Protein AF-A0A948WQC1-F1 (afdb_monomer_lite)

Sequence (157 aa):
MRFRRTSLVLIVILSTMVPCAFAYHEEVGAEAQEVFAAAREVLRSYGLSREDSQNLFLESNWVMGRSERSRSLILFKIRKDYLRQTRFRIQLKRWPRFTEIEIRADYRFKRPDGAASAPWRKMKPKFQDYSQERDLFRKILAQVEFNRRTSQSSPQA

Foldseek 3Di:
DDPPDLFAWEWEFADDDDPDTDIDTDGDSDDLLLLLVLLVVLLVVQAWDDDDSVQSKTKGDWHWDKDWDWDDDPPDTDIAIKIKTKMKMWGWDDDPRHIYIYIDIFIWIDGPPDDPPDDTDRDDDDPVVCVVSVVSVVSSSVSSVVVVVVVVPDDDD

Secondary structure (DSSP, 8-state):
--------EEB----SSSS-----B------HHHHHHHHHHHHHTT-EEEEETTTTEEEEPPEEEEEEEEEEETTEEEEEEEEEEEEEEEEEEE-SSEEEEEEEEEEEEE-TTS-TTPPPB--PPPHHHHHHHHHHHHHHHHHHHHHHHHHHS----

Radius of gyration: 19.06 Å; chains: 1; bounding box: 48×46×65 Å

pLDDT: mean 78.86, std 18.73, range [33.53, 97.31]

Structure (mmCIF, N/CA/C/O backbone):
data_AF-A0A948WQC1-F1
#
_entry.id   AF-A0A948WQC1-F1
#
loop_
_atom_site.group_PDB
_atom_site.id
_atom_site.type_symbol
_atom_site.label_atom_id
_atom_site.label_alt_id
_atom_site.label_comp_id
_atom_site.label_asym_id
_atom_site.label_entity_id
_atom_site.label_seq_id
_atom_site.pdbx_PDB_ins_code
_atom_site.Cartn_x
_atom_site.Cartn_y
_atom_site.Cartn_z
_atom_site.occupancy
_atom_site.B_iso_or_equiv
_atom_site.auth_seq_id
_atom_site.auth_comp_id
_atom_site.auth_asym_id
_atom_site.auth_atom_id
_atom_site.pdbx_PDB_model_num
ATOM 1 N N . MET A 1 1 ? -24.578 2.513 33.693 1.00 36.41 1 MET A N 1
ATOM 2 C CA . MET A 1 1 ? -24.282 3.223 32.429 1.00 36.41 1 MET A CA 1
ATOM 3 C C . MET A 1 1 ? -23.382 2.345 31.567 1.00 36.41 1 MET A C 1
ATOM 5 O O . MET A 1 1 ? -22.235 2.136 31.929 1.00 36.41 1 MET A O 1
ATOM 9 N N . ARG A 1 2 ? -23.902 1.754 30.484 1.00 39.81 2 ARG A N 1
ATOM 10 C CA . ARG A 1 2 ? -23.108 0.984 29.509 1.00 39.81 2 ARG A CA 1
ATOM 11 C C . ARG A 1 2 ? -22.985 1.827 28.241 1.00 39.81 2 ARG A C 1
ATOM 13 O O . ARG A 1 2 ? -23.921 1.859 27.451 1.00 39.81 2 ARG A O 1
ATOM 20 N N . PHE A 1 3 ? -21.855 2.505 28.053 1.00 33.53 3 PHE A N 1
ATOM 21 C CA . PHE A 1 3 ? -21.524 3.101 26.759 1.00 33.53 3 PHE A CA 1
ATOM 22 C C . PHE A 1 3 ? -21.129 1.970 25.801 1.00 33.53 3 PHE A C 1
ATOM 24 O O . PHE A 1 3 ? -19.994 1.507 25.786 1.00 33.53 3 PHE A O 1
ATOM 31 N N . ARG A 1 4 ? -22.112 1.462 25.051 1.00 44.19 4 ARG A N 1
ATOM 32 C CA . ARG A 1 4 ? -21.885 0.636 23.861 1.00 44.19 4 ARG A CA 1
ATOM 33 C C . ARG A 1 4 ? -21.781 1.553 22.643 1.00 44.19 4 ARG A C 1
ATOM 35 O O . ARG A 1 4 ? -22.581 2.473 22.512 1.00 44.19 4 ARG A O 1
ATOM 42 N N . ARG A 1 5 ? -20.873 1.173 21.735 1.00 40.94 5 ARG A N 1
ATOM 43 C CA . ARG A 1 5 ? -20.604 1.716 20.389 1.00 40.94 5 ARG A CA 1
ATOM 44 C C . ARG A 1 5 ? -19.676 2.930 20.345 1.00 40.94 5 ARG A C 1
ATOM 46 O O . ARG A 1 5 ? -20.087 4.051 20.072 1.00 40.94 5 ARG A O 1
ATOM 53 N N . THR A 1 6 ? -18.381 2.664 20.486 1.00 35.84 6 THR A N 1
ATOM 54 C CA . THR A 1 6 ? -17.364 3.379 19.710 1.00 35.84 6 THR A CA 1
ATOM 55 C C . THR A 1 6 ? -17.519 2.961 18.248 1.00 35.84 6 THR A C 1
ATOM 57 O O . THR A 1 6 ? -16.942 1.977 17.794 1.00 35.84 6 THR A O 1
ATOM 60 N N . SER A 1 7 ? -18.369 3.675 17.513 1.00 38.22 7 SER A N 1
ATOM 61 C CA . SER A 1 7 ? -18.326 3.638 16.054 1.00 38.22 7 SER A CA 1
ATOM 62 C C . SER A 1 7 ? -17.019 4.305 15.638 1.00 38.22 7 SER A C 1
ATOM 64 O O . SER A 1 7 ? -16.863 5.515 15.796 1.00 38.22 7 SER A O 1
ATOM 66 N N . LEU A 1 8 ? -16.057 3.492 15.203 1.00 40.38 8 LEU A N 1
ATOM 67 C CA . LEU A 1 8 ? -14.815 3.970 14.619 1.00 40.38 8 LEU A CA 1
ATOM 68 C C . LEU A 1 8 ? -15.112 4.437 13.200 1.00 40.38 8 LEU A C 1
ATOM 70 O O . LEU A 1 8 ? -15.419 3.637 12.319 1.00 40.38 8 LEU A O 1
ATOM 74 N N . VAL A 1 9 ? -15.020 5.747 12.998 1.00 42.41 9 VAL A N 1
ATOM 75 C CA . VAL A 1 9 ? -14.856 6.298 11.654 1.00 42.41 9 VAL A CA 1
ATOM 76 C C . VAL A 1 9 ? -13.439 5.909 11.200 1.00 42.41 9 VAL A C 1
ATOM 78 O O . VAL A 1 9 ? -12.574 5.624 12.028 1.00 42.41 9 VAL A O 1
ATOM 81 N N . LEU A 1 10 ? -13.181 5.811 9.905 1.00 44.84 10 LEU A N 1
ATOM 82 C CA . LEU A 1 10 ? -11.841 5.583 9.369 1.00 44.84 10 LEU A CA 1
ATOM 83 C C . LEU A 1 10 ? -11.597 6.665 8.328 1.00 44.84 10 LEU A C 1
ATOM 85 O O . LEU A 1 10 ? -12.307 6.748 7.326 1.00 44.84 10 LEU A O 1
ATOM 89 N N . ILE A 1 11 ? -10.626 7.531 8.596 1.00 45.91 11 ILE A N 1
ATOM 90 C CA . ILE A 1 11 ? -10.292 8.650 7.715 1.00 45.91 11 ILE A CA 1
ATOM 91 C C . ILE A 1 11 ? -8.879 8.403 7.209 1.00 45.91 11 ILE A C 1
ATOM 93 O O . ILE A 1 11 ? -7.943 8.381 8.001 1.00 45.91 11 ILE A O 1
ATOM 97 N N . VAL A 1 12 ? -8.715 8.193 5.902 1.00 47.03 12 VAL A N 1
ATOM 98 C CA . VAL A 1 12 ? -7.393 8.184 5.261 1.00 47.03 12 VAL A CA 1
ATOM 99 C C . VAL A 1 12 ? -7.054 9.610 4.869 1.00 47.03 12 VAL A C 1
ATOM 101 O O . VAL A 1 12 ? -7.710 10.176 3.992 1.00 47.03 12 VAL A O 1
ATOM 104 N N . ILE A 1 13 ? -6.010 10.182 5.467 1.00 46.19 13 ILE A N 1
ATOM 105 C CA . ILE A 1 13 ? -5.415 11.424 4.972 1.00 46.19 13 ILE A CA 1
ATOM 106 C C . ILE A 1 13 ? -4.129 11.066 4.224 1.00 46.19 13 ILE A C 1
ATOM 108 O O . ILE A 1 13 ? -3.107 10.702 4.802 1.00 46.19 13 ILE A O 1
ATOM 112 N N . LEU A 1 14 ? -4.190 11.175 2.899 1.00 44.41 14 LEU A N 1
ATOM 113 C CA . LEU A 1 14 ? -3.031 11.148 2.010 1.00 44.41 14 LEU A CA 1
ATOM 114 C C . LEU A 1 14 ? -2.392 12.550 2.045 1.00 44.41 14 LEU A C 1
ATOM 116 O O . LEU A 1 14 ? -3.015 13.504 1.594 1.00 44.41 14 LEU A O 1
ATOM 120 N N . SER A 1 15 ? -1.185 12.739 2.578 1.00 38.84 15 SER A N 1
ATOM 121 C CA . SER A 1 15 ? -0.525 14.062 2.572 1.00 38.84 15 SER A CA 1
ATOM 122 C C . SER A 1 15 ? 0.992 13.875 2.658 1.00 38.84 15 SER A C 1
ATOM 124 O O . SER A 1 15 ? 1.445 12.961 3.331 1.00 38.84 15 SER A O 1
ATOM 126 N N . THR A 1 16 ? 1.890 14.604 1.999 1.00 36.81 16 THR A N 1
ATOM 127 C CA . THR A 1 16 ? 1.930 15.965 1.450 1.00 36.81 16 THR A CA 1
ATOM 128 C C . THR A 1 16 ? 2.975 15.951 0.313 1.00 36.81 16 THR A C 1
ATOM 130 O O . THR A 1 16 ? 4.019 15.338 0.495 1.00 36.81 16 THR A O 1
ATOM 133 N N . MET A 1 17 ? 2.712 16.568 -0.853 1.00 35.12 17 MET A N 1
ATOM 134 C CA . MET A 1 17 ? 3.688 17.094 -1.860 1.00 35.12 17 MET A CA 1
ATOM 135 C C . MET A 1 17 ? 3.159 17.134 -3.312 1.00 35.12 17 MET A C 1
ATOM 137 O O . MET A 1 17 ? 3.877 17.550 -4.221 1.00 35.12 17 MET A O 1
ATOM 141 N N . VAL A 1 18 ? 1.899 16.769 -3.568 1.00 39.22 18 VAL A N 1
ATOM 142 C CA . VAL A 1 18 ? 1.249 16.951 -4.881 1.00 39.22 18 VAL A CA 1
ATOM 143 C C . VAL A 1 18 ? -0.177 17.471 -4.644 1.00 39.22 18 VAL A C 1
ATOM 145 O O . VAL A 1 18 ? -0.822 16.966 -3.729 1.00 39.22 18 VAL A O 1
ATOM 148 N N . PRO A 1 19 ? -0.707 18.430 -5.433 1.00 37.81 19 PRO A N 1
ATOM 149 C CA . PRO A 1 19 ? -2.050 19.016 -5.255 1.00 37.81 19 PRO A CA 1
ATOM 150 C C . PRO A 1 19 ? -3.233 18.050 -5.501 1.00 37.81 19 PRO A C 1
ATOM 152 O O . PRO A 1 19 ? -4.348 18.481 -5.768 1.00 37.81 19 PRO A O 1
ATOM 155 N N . CYS A 1 20 ? -3.019 16.736 -5.415 1.00 41.84 20 CYS A N 1
ATOM 156 C CA . CYS A 1 20 ? -4.061 15.716 -5.510 1.00 41.84 20 CYS A CA 1
ATOM 157 C C . CYS A 1 20 ? -3.886 14.706 -4.368 1.00 41.84 20 CYS A C 1
ATOM 159 O O . CYS A 1 20 ? -3.551 13.545 -4.594 1.00 41.84 20 CYS A O 1
ATOM 161 N N . ALA A 1 21 ? -4.053 15.174 -3.132 1.00 48.03 21 ALA A N 1
ATOM 162 C CA . ALA A 1 21 ? -4.305 14.308 -1.989 1.00 48.03 21 ALA A CA 1
ATOM 163 C C . ALA A 1 21 ? -5.711 13.715 -2.144 1.00 48.03 21 ALA A C 1
ATOM 165 O O . ALA A 1 21 ? -6.695 14.452 -2.131 1.00 48.03 21 ALA A O 1
ATOM 166 N N . PHE A 1 22 ? -5.814 12.400 -2.334 1.00 55.56 22 PHE A N 1
ATOM 167 C CA . PHE A 1 22 ? -7.105 11.717 -2.345 1.00 55.56 22 PHE A CA 1
ATOM 168 C C . PHE A 1 22 ? -7.363 11.143 -0.956 1.00 55.56 22 PHE A C 1
ATOM 170 O O . PHE A 1 22 ? -6.753 10.148 -0.576 1.00 55.56 22 PHE A O 1
ATOM 177 N N . ALA A 1 23 ? -8.251 11.784 -0.202 1.00 57.56 23 ALA A N 1
ATOM 178 C CA . ALA A 1 23 ? -8.787 11.217 1.025 1.00 57.56 23 ALA A CA 1
ATOM 179 C C . ALA A 1 23 ? -9.965 10.301 0.673 1.00 57.56 23 ALA A C 1
ATOM 181 O O . ALA A 1 23 ? -10.887 10.710 -0.036 1.00 57.56 23 ALA A O 1
ATOM 182 N N . TYR A 1 24 ? -9.926 9.064 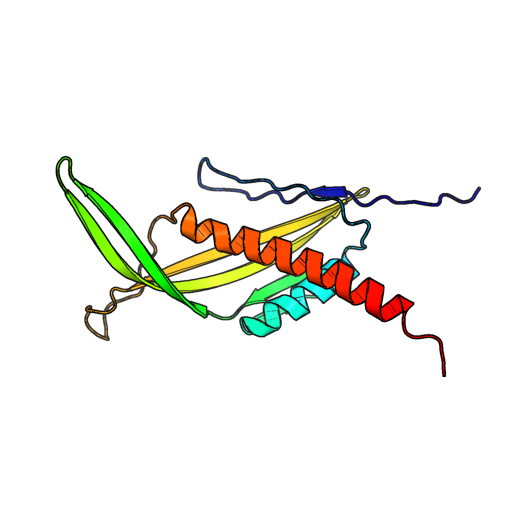1.159 1.00 63.47 24 TYR A N 1
ATOM 183 C CA . TYR A 1 24 ? -11.036 8.120 1.063 1.00 63.47 24 TYR A CA 1
ATOM 184 C C . TYR A 1 24 ? -11.566 7.879 2.476 1.00 63.47 24 TYR A C 1
ATOM 186 O O . TYR A 1 24 ? -10.784 7.749 3.420 1.00 63.47 24 TYR A O 1
ATOM 194 N N . HIS A 1 25 ? -12.888 7.854 2.620 1.00 64.31 25 HIS A N 1
ATOM 195 C CA . HIS A 1 25 ? -13.555 7.545 3.878 1.00 64.31 25 HIS A CA 1
ATOM 196 C C . HIS A 1 25 ? -14.435 6.319 3.659 1.00 64.31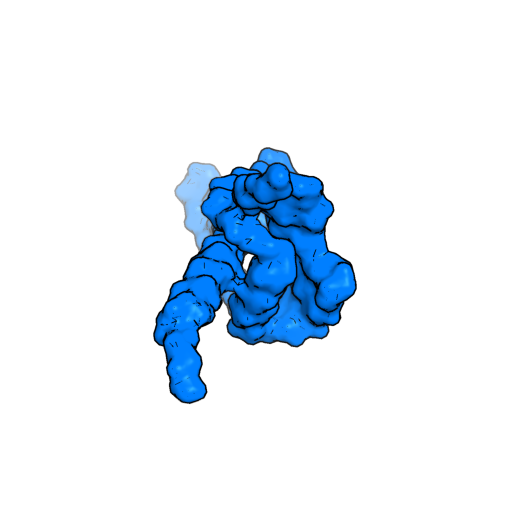 25 HIS A C 1
ATOM 198 O O . HIS A 1 25 ? -15.172 6.250 2.677 1.00 64.31 25 HIS A O 1
ATOM 204 N N . GLU A 1 26 ? -14.322 5.343 4.549 1.00 68.75 26 GLU A N 1
ATOM 205 C CA . GLU A 1 26 ? -15.161 4.149 4.550 1.00 68.75 26 GLU A CA 1
ATOM 206 C C . GLU A 1 26 ? -15.281 3.682 5.997 1.00 68.75 26 GLU A C 1
ATOM 208 O O . GLU A 1 26 ? -14.273 3.520 6.679 1.00 68.75 26 GLU A O 1
ATOM 213 N N . GLU A 1 27 ? -16.498 3.548 6.514 1.00 66.62 27 GLU A N 1
ATOM 214 C CA . GLU A 1 27 ? -16.702 3.235 7.926 1.00 66.62 27 GLU A CA 1
ATOM 215 C C . GLU A 1 27 ? -16.634 1.728 8.160 1.00 66.62 27 GLU A C 1
ATOM 217 O O . GLU A 1 27 ? -17.520 0.974 7.766 1.00 66.62 27 GLU A O 1
ATOM 222 N N . VAL A 1 28 ? -15.590 1.295 8.865 1.00 70.12 28 VAL A N 1
ATOM 223 C CA . VAL A 1 28 ? -15.476 -0.067 9.382 1.00 70.12 28 VAL A CA 1
ATOM 224 C C . VAL A 1 28 ? -15.272 0.054 10.881 1.00 70.12 28 VAL A C 1
ATOM 226 O O . VAL A 1 28 ? -14.266 0.595 11.333 1.00 70.12 28 VAL A O 1
ATOM 229 N N . GLY A 1 29 ? -16.233 -0.429 11.671 1.00 72.06 29 GLY A N 1
ATOM 230 C CA . GLY A 1 29 ? -16.185 -0.326 13.131 1.00 72.06 29 GLY A CA 1
ATOM 231 C C . GLY A 1 29 ? -15.140 -1.256 13.746 1.00 72.06 29 GLY A C 1
ATOM 232 O O . GLY A 1 29 ? -15.540 -2.215 14.401 1.00 72.06 29 GLY A O 1
ATOM 233 N N . ALA A 1 30 ? -13.849 -1.026 13.487 1.00 79.19 30 ALA A N 1
ATOM 234 C CA . ALA A 1 30 ? -12.710 -1.870 13.850 1.00 79.19 30 ALA A CA 1
ATOM 235 C C . ALA A 1 30 ? -11.626 -1.130 14.622 1.00 79.19 30 ALA A C 1
ATOM 237 O O . ALA A 1 30 ? -11.298 0.016 14.322 1.00 79.19 30 ALA A O 1
ATOM 238 N N . GLU A 1 31 ? -11.070 -1.806 15.627 1.00 85.69 31 GLU A N 1
ATOM 239 C CA . GLU A 1 31 ? -9.994 -1.255 16.442 1.00 85.69 31 GLU A CA 1
ATOM 240 C C . GLU A 1 31 ? -8.686 -1.170 15.649 1.00 85.69 31 GLU A C 1
ATOM 242 O O . GLU A 1 31 ? -8.423 -1.972 14.750 1.00 85.69 31 GLU A O 1
ATOM 247 N N . ALA A 1 32 ? -7.816 -0.229 16.019 1.00 87.56 32 ALA A N 1
ATOM 248 C CA . ALA A 1 32 ? -6.551 -0.000 15.322 1.00 87.56 32 ALA A CA 1
ATOM 249 C C . ALA A 1 32 ? -5.676 -1.262 15.215 1.00 87.56 32 ALA A C 1
ATOM 251 O O . ALA A 1 32 ? -4.993 -1.449 14.213 1.00 87.56 32 ALA A O 1
ATOM 252 N N . GLN A 1 33 ? -5.700 -2.141 16.219 1.00 89.56 33 GLN A N 1
ATOM 253 C CA . GLN A 1 33 ? -4.940 -3.391 16.215 1.00 89.56 33 GLN A CA 1
ATOM 254 C C . GLN A 1 33 ? -5.509 -4.408 15.227 1.00 89.56 33 GLN A C 1
ATOM 256 O O . GLN A 1 33 ? -4.734 -5.104 14.575 1.00 89.56 33 GLN A O 1
ATOM 261 N N . GLU A 1 34 ? -6.834 -4.475 15.076 1.00 90.00 34 GLU A N 1
ATOM 262 C CA . GLU A 1 34 ? -7.468 -5.333 14.070 1.00 90.00 34 GLU A CA 1
ATOM 263 C C . GLU A 1 34 ? -7.089 -4.868 12.665 1.00 90.00 34 GLU A C 1
ATOM 265 O O . GLU A 1 34 ? -6.692 -5.672 11.819 1.00 90.00 34 GLU A O 1
ATOM 270 N N . VAL A 1 35 ? -7.138 -3.552 12.443 1.00 91.50 35 VAL A N 1
ATOM 271 C CA . VAL A 1 35 ? -6.724 -2.933 11.182 1.00 91.50 35 VAL A CA 1
ATOM 272 C C . VAL A 1 35 ? -5.236 -3.175 10.923 1.00 91.50 35 VAL A C 1
ATOM 274 O O . VAL A 1 35 ? -4.862 -3.521 9.806 1.00 91.50 35 VAL A O 1
ATOM 277 N N . PHE A 1 36 ? -4.383 -3.054 11.943 1.00 93.62 36 PHE A N 1
ATOM 278 C CA . PHE A 1 36 ? -2.948 -3.321 11.825 1.00 93.62 36 PHE A CA 1
ATOM 279 C C . PHE A 1 36 ? -2.665 -4.781 11.458 1.00 93.62 36 PHE A C 1
ATOM 281 O O . PHE A 1 36 ? -1.880 -5.052 10.550 1.00 93.62 36 PHE A O 1
ATOM 288 N N . ALA A 1 37 ? -3.336 -5.728 12.118 1.00 93.50 37 ALA A N 1
ATOM 289 C CA . ALA A 1 37 ? -3.195 -7.151 11.832 1.00 93.50 37 ALA A CA 1
ATOM 290 C C . ALA A 1 37 ? -3.656 -7.493 10.405 1.00 93.50 37 ALA A C 1
ATOM 292 O O . ALA A 1 37 ? -2.966 -8.226 9.696 1.00 93.50 37 ALA A O 1
ATOM 293 N N . ALA A 1 38 ? -4.776 -6.917 9.958 1.00 94.50 38 ALA A N 1
ATOM 294 C CA . ALA A 1 38 ? -5.257 -7.057 8.587 1.00 94.50 38 ALA A CA 1
ATOM 295 C C . ALA A 1 38 ? -4.284 -6.438 7.572 1.00 94.50 38 ALA A C 1
ATOM 297 O O . ALA A 1 38 ? -3.963 -7.064 6.562 1.00 94.50 38 ALA A O 1
ATOM 298 N N . ALA A 1 39 ? -3.754 -5.246 7.860 1.00 94.56 39 ALA A N 1
ATOM 299 C CA . ALA A 1 39 ? -2.758 -4.589 7.021 1.00 94.56 39 ALA A CA 1
ATOM 300 C C . ALA A 1 39 ? -1.484 -5.421 6.887 1.00 94.56 39 ALA A C 1
ATOM 302 O O . ALA A 1 39 ? -0.972 -5.575 5.778 1.00 94.56 39 ALA A O 1
ATOM 303 N N . AR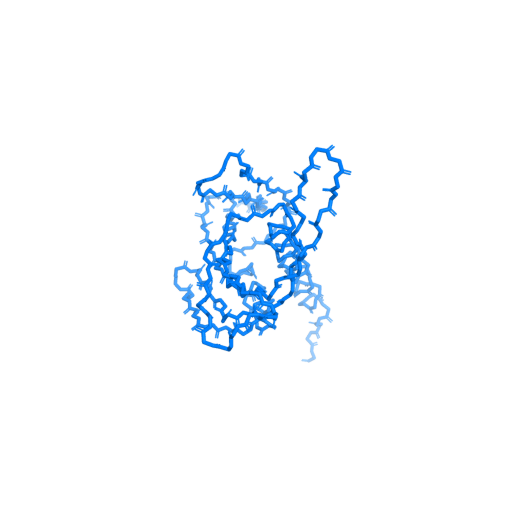G A 1 40 ? -1.015 -6.018 7.986 1.00 96.12 40 ARG A N 1
ATOM 304 C CA . ARG A 1 40 ? 0.126 -6.933 7.978 1.00 96.12 40 ARG A CA 1
ATOM 305 C C . ARG A 1 40 ? -0.128 -8.133 7.076 1.00 96.12 40 ARG A C 1
ATOM 307 O O . ARG A 1 40 ? 0.735 -8.456 6.264 1.00 96.12 40 ARG A O 1
ATOM 314 N N . GLU A 1 41 ? -1.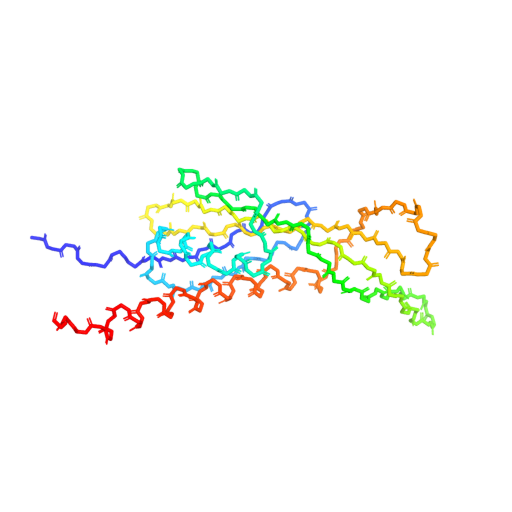297 -8.763 7.184 1.00 95.25 41 GLU A N 1
ATOM 315 C CA . GLU A 1 41 ? -1.633 -9.933 6.367 1.00 95.25 41 GLU A CA 1
ATOM 316 C C . GLU A 1 41 ? -1.673 -9.589 4.876 1.00 95.25 41 GLU A C 1
ATOM 318 O O . GLU A 1 41 ? -1.048 -10.262 4.058 1.00 95.25 41 GLU A O 1
ATOM 323 N N . VAL A 1 42 ? -2.310 -8.472 4.520 1.00 95.06 42 VAL A N 1
ATOM 324 C CA . VAL A 1 42 ? -2.341 -7.992 3.133 1.00 95.06 42 VAL A CA 1
ATOM 325 C C . VAL A 1 42 ? -0.925 -7.702 2.622 1.00 95.06 42 VAL A C 1
ATOM 327 O O . VAL A 1 42 ? -0.585 -8.068 1.489 1.00 95.06 42 VAL A O 1
ATOM 330 N N . LEU A 1 43 ? -0.073 -7.086 3.450 1.00 95.06 43 LEU A N 1
ATOM 331 C CA . LEU A 1 43 ? 1.283 -6.702 3.060 1.00 95.06 43 LEU A CA 1
ATOM 332 C C . LEU A 1 43 ? 2.242 -7.893 2.922 1.00 95.06 43 LEU A C 1
ATOM 334 O O . LEU A 1 43 ? 3.224 -7.780 2.189 1.00 95.06 43 LEU A O 1
ATOM 338 N N . ARG A 1 44 ? 1.944 -9.056 3.526 1.00 93.25 44 ARG A N 1
ATOM 339 C CA . ARG A 1 44 ? 2.743 -10.286 3.346 1.00 93.25 44 ARG A CA 1
ATOM 340 C C . ARG A 1 44 ? 2.883 -10.678 1.877 1.00 93.25 44 ARG A C 1
ATOM 342 O O . ARG A 1 44 ? 3.975 -11.055 1.461 1.00 93.25 44 ARG A O 1
ATOM 349 N N . SER A 1 45 ? 1.828 -10.502 1.076 1.00 90.88 45 SER A N 1
ATOM 350 C CA . SER A 1 45 ? 1.855 -10.790 -0.371 1.00 90.88 45 SER A CA 1
ATOM 351 C C . SER A 1 45 ? 2.837 -9.913 -1.165 1.00 90.88 45 SER A C 1
ATOM 353 O O . SER A 1 45 ? 3.264 -10.284 -2.256 1.00 90.88 45 SER A O 1
ATOM 355 N N . TYR A 1 46 ? 3.230 -8.768 -0.604 1.00 91.19 46 TYR A N 1
ATOM 356 C CA . TYR A 1 46 ? 4.189 -7.824 -1.181 1.00 91.19 46 TYR A CA 1
ATOM 357 C C . TYR A 1 46 ? 5.599 -7.975 -0.577 1.00 91.19 46 TYR A C 1
ATOM 359 O O . TYR A 1 46 ? 6.518 -7.245 -0.954 1.00 91.19 46 TYR A O 1
ATOM 367 N N . GLY A 1 47 ? 5.776 -8.925 0.349 1.00 93.06 47 GLY A N 1
ATOM 368 C CA . GLY A 1 47 ? 6.976 -9.102 1.158 1.00 93.06 47 GLY A CA 1
ATOM 369 C C . GLY A 1 47 ? 7.096 -8.017 2.227 1.00 93.06 47 GLY A C 1
ATOM 370 O O . GLY A 1 47 ? 7.114 -6.831 1.913 1.00 93.06 47 GLY A O 1
ATOM 371 N N . LEU A 1 48 ? 7.210 -8.414 3.492 1.00 94.19 48 LEU A N 1
ATOM 372 C CA . LEU A 1 48 ? 7.372 -7.487 4.610 1.00 94.19 48 LEU A CA 1
ATOM 373 C C . LEU A 1 48 ? 8.862 -7.189 4.824 1.00 94.19 48 LEU A C 1
ATOM 375 O O . LEU A 1 48 ? 9.657 -8.117 4.950 1.00 94.19 48 LEU A O 1
ATOM 379 N N . SER A 1 49 ? 9.240 -5.910 4.841 1.00 95.00 49 SER A N 1
ATOM 380 C CA . SER A 1 49 ? 10.624 -5.481 5.090 1.00 95.00 49 SER A CA 1
ATOM 381 C C . SER A 1 49 ? 10.825 -4.958 6.509 1.00 95.00 49 SER A C 1
ATOM 383 O O . SER A 1 49 ? 11.872 -5.191 7.109 1.00 95.00 49 SER A O 1
ATOM 385 N N . ARG A 1 50 ? 9.819 -4.271 7.064 1.00 95.81 50 ARG A N 1
ATOM 386 C CA . ARG A 1 50 ? 9.836 -3.742 8.430 1.00 95.81 50 ARG A CA 1
ATOM 387 C C . ARG A 1 50 ? 8.439 -3.787 9.035 1.00 95.81 50 ARG A C 1
ATOM 389 O O . ARG A 1 50 ? 7.465 -3.427 8.379 1.00 95.81 50 ARG A O 1
ATOM 396 N N . GLU A 1 51 ? 8.370 -4.169 10.301 1.00 96.56 51 GLU A N 1
ATOM 397 C CA . GLU A 1 51 ? 7.167 -4.135 11.131 1.00 96.56 51 GLU A CA 1
ATOM 398 C C . GLU A 1 51 ? 7.523 -3.501 12.470 1.00 96.56 51 GLU A C 1
ATOM 400 O O . GLU A 1 51 ? 8.535 -3.842 13.080 1.00 96.56 51 GLU A O 1
ATOM 405 N N . ASP A 1 52 ? 6.699 -2.558 12.906 1.00 95.88 52 ASP A N 1
ATOM 406 C CA . ASP A 1 52 ? 6.785 -1.949 14.223 1.00 95.88 52 ASP A CA 1
ATOM 407 C C . ASP A 1 52 ? 5.373 -1.889 14.804 1.00 95.88 52 ASP A C 1
ATOM 409 O O . ASP A 1 52 ? 4.555 -1.040 14.446 1.00 95.88 52 ASP A O 1
ATOM 413 N N . SER A 1 53 ? 5.070 -2.851 15.672 1.00 92.88 53 SER A N 1
ATOM 414 C CA . SER A 1 53 ? 3.756 -2.997 16.296 1.00 92.88 53 SER A CA 1
ATOM 415 C C . SER A 1 53 ? 3.476 -1.933 17.357 1.00 92.88 53 SER A C 1
ATOM 417 O O . SER A 1 53 ? 2.309 -1.657 17.637 1.00 92.88 53 SER A O 1
ATOM 419 N N . GLN A 1 54 ? 4.515 -1.311 17.925 1.00 91.50 54 GLN A N 1
ATOM 420 C CA . GLN A 1 54 ? 4.361 -0.236 18.907 1.00 91.50 54 GLN A CA 1
ATOM 421 C C . GLN A 1 54 ? 3.938 1.056 18.212 1.00 91.50 54 GLN A C 1
ATOM 423 O O . GLN A 1 54 ? 2.972 1.696 18.625 1.00 91.50 54 GLN A O 1
ATOM 428 N N . ASN A 1 55 ? 4.614 1.387 17.111 1.00 93.81 55 ASN A N 1
ATOM 429 C CA . ASN A 1 55 ? 4.301 2.561 16.303 1.00 93.81 55 ASN A CA 1
ATOM 430 C C . ASN A 1 55 ? 3.224 2.299 15.243 1.00 93.81 55 ASN A C 1
ATOM 432 O O . ASN A 1 55 ? 2.893 3.214 14.503 1.00 93.81 55 ASN A O 1
ATOM 436 N N . LEU A 1 56 ? 2.670 1.086 15.150 1.00 94.69 56 LEU A N 1
ATOM 437 C CA . LEU A 1 56 ? 1.707 0.675 14.120 1.00 94.69 56 LEU A CA 1
ATOM 438 C C . LEU A 1 56 ? 2.169 1.007 12.690 1.00 94.69 56 LEU A C 1
ATOM 440 O O . LEU A 1 56 ? 1.417 1.556 11.877 1.00 94.69 56 LEU A O 1
ATOM 444 N N . PHE A 1 57 ? 3.419 0.658 12.395 1.00 96.56 57 PHE A N 1
ATOM 445 C CA . PHE A 1 57 ? 4.062 0.901 11.112 1.00 96.56 57 PHE A CA 1
ATOM 446 C C . PHE A 1 57 ? 4.406 -0.409 10.394 1.00 96.56 57 PHE A C 1
ATOM 448 O O . PHE A 1 57 ? 4.902 -1.362 11.000 1.00 96.56 57 PHE A O 1
ATOM 455 N N . LEU A 1 58 ? 4.179 -0.438 9.081 1.00 97.31 58 LEU A N 1
ATOM 456 C CA . LEU A 1 58 ? 4.549 -1.535 8.188 1.00 97.31 58 LEU A CA 1
ATOM 457 C C . LEU A 1 58 ? 5.233 -0.979 6.936 1.00 97.31 58 LEU A C 1
ATOM 459 O O . LEU A 1 58 ? 4.762 -0.012 6.336 1.00 97.31 58 LEU A O 1
ATOM 463 N N . GLU A 1 59 ? 6.308 -1.624 6.492 1.00 97.25 59 GLU A N 1
ATOM 464 C CA . GLU A 1 59 ? 6.963 -1.351 5.210 1.00 97.25 59 GLU A CA 1
ATOM 465 C C . GLU A 1 59 ? 7.096 -2.649 4.410 1.00 97.25 59 GLU A C 1
ATOM 467 O O . GLU A 1 59 ? 7.445 -3.701 4.952 1.00 97.25 59 GLU A O 1
ATOM 472 N N . SER A 1 60 ? 6.821 -2.577 3.107 1.00 97.25 60 SER A N 1
ATOM 473 C CA . SER A 1 60 ? 7.018 -3.701 2.194 1.00 97.25 60 SER A CA 1
ATOM 474 C C . SER A 1 60 ? 8.446 -3.741 1.640 1.00 97.25 60 SER A C 1
ATOM 476 O O . SER A 1 60 ? 9.212 -2.777 1.734 1.00 97.25 60 SER A O 1
ATOM 478 N N . ASN A 1 61 ? 8.809 -4.843 0.993 1.00 96.31 61 ASN A N 1
ATOM 479 C CA . ASN A 1 61 ? 9.945 -4.886 0.081 1.00 96.31 61 ASN A CA 1
ATOM 480 C C . ASN A 1 61 ? 9.641 -4.085 -1.195 1.00 96.31 61 ASN A C 1
ATOM 482 O O . ASN A 1 61 ? 8.513 -3.638 -1.432 1.00 96.31 61 ASN A O 1
ATOM 486 N N . TRP A 1 62 ? 10.666 -3.891 -2.027 1.00 95.00 62 TRP A N 1
ATOM 487 C CA . TRP A 1 62 ? 10.462 -3.386 -3.382 1.00 95.00 62 TRP A CA 1
ATOM 488 C C . TRP A 1 62 ? 9.791 -4.458 -4.235 1.00 95.00 62 TRP A C 1
ATOM 490 O O . TRP A 1 62 ? 10.357 -5.522 -4.470 1.00 95.00 62 TRP A O 1
ATOM 500 N N . VAL A 1 63 ? 8.606 -4.142 -4.743 1.00 93.44 63 VAL A N 1
ATOM 501 C CA . VAL A 1 63 ? 7.820 -5.019 -5.607 1.00 93.44 63 VAL A CA 1
ATOM 502 C C . VAL A 1 63 ? 7.956 -4.550 -7.043 1.00 93.44 63 VAL A C 1
ATOM 504 O O . VAL A 1 63 ? 7.770 -3.371 -7.353 1.00 93.44 63 VAL A O 1
ATOM 507 N N . MET A 1 64 ? 8.293 -5.483 -7.926 1.00 92.81 64 MET A N 1
ATOM 508 C CA . MET A 1 64 ? 8.416 -5.224 -9.354 1.00 92.81 64 MET A CA 1
ATOM 509 C C . MET A 1 64 ? 7.042 -5.230 -10.023 1.00 92.81 64 MET A C 1
ATOM 511 O O . MET A 1 64 ? 6.197 -6.079 -9.762 1.00 92.81 64 MET A O 1
ATOM 515 N N . GLY A 1 65 ? 6.840 -4.301 -10.945 1.00 90.06 65 GLY A N 1
ATOM 516 C CA . GLY A 1 65 ? 5.664 -4.223 -11.794 1.00 90.06 65 GLY A CA 1
ATOM 517 C C . GLY A 1 65 ? 5.981 -3.526 -13.108 1.00 90.06 65 GLY A C 1
ATOM 518 O O . GLY A 1 65 ? 7.127 -3.169 -13.397 1.00 90.06 65 GLY A O 1
ATOM 519 N N . ARG A 1 66 ? 4.944 -3.314 -13.914 1.00 89.50 66 ARG A N 1
ATOM 520 C CA . ARG A 1 66 ? 5.021 -2.551 -15.161 1.00 89.50 66 ARG A CA 1
ATOM 521 C C . ARG A 1 66 ? 4.129 -1.319 -15.070 1.00 89.50 66 ARG A C 1
ATOM 523 O O . ARG A 1 66 ? 3.121 -1.323 -14.367 1.00 89.50 66 ARG A O 1
ATOM 530 N N . SER A 1 67 ? 4.530 -0.254 -15.748 1.00 87.25 67 SER A N 1
ATOM 531 C CA . SER A 1 67 ? 3.778 0.994 -15.846 1.00 87.25 67 SER A CA 1
ATOM 532 C C . SER A 1 67 ? 3.882 1.516 -17.272 1.00 87.25 67 SER A C 1
ATOM 534 O O . SER A 1 67 ? 4.985 1.765 -17.761 1.00 87.25 67 SER A O 1
ATOM 536 N N . GLU A 1 68 ? 2.739 1.689 -17.929 1.00 87.44 68 GLU A N 1
ATOM 537 C CA . GLU A 1 68 ? 2.669 2.351 -19.227 1.00 87.44 68 GLU A CA 1
ATOM 538 C C . GLU A 1 68 ? 2.563 3.861 -19.000 1.00 87.44 68 GLU A C 1
ATOM 540 O O . GLU A 1 68 ? 1.710 4.364 -18.264 1.00 87.44 68 GLU A O 1
ATOM 545 N N . ARG A 1 69 ? 3.443 4.630 -19.638 1.00 82.00 69 ARG A N 1
ATOM 546 C CA . ARG A 1 69 ? 3.431 6.086 -19.546 1.00 82.00 69 ARG A CA 1
ATOM 547 C C . ARG A 1 69 ? 3.320 6.690 -20.930 1.00 82.00 69 ARG A C 1
ATOM 549 O O . ARG A 1 69 ? 4.249 6.656 -21.726 1.00 82.00 69 ARG A O 1
ATOM 556 N N . SER A 1 70 ? 2.188 7.341 -21.168 1.00 77.94 70 SER A N 1
ATOM 557 C CA . SER A 1 70 ? 1.999 8.200 -22.331 1.00 77.94 70 SER A CA 1
ATOM 558 C C . SER A 1 70 ? 2.648 9.578 -22.145 1.00 77.94 70 SER A C 1
ATOM 560 O O . SER A 1 70 ? 2.564 10.182 -21.068 1.00 77.94 70 SER A O 1
ATOM 562 N N . ARG A 1 71 ? 3.273 10.099 -23.201 1.00 67.50 71 ARG A N 1
ATOM 563 C CA . ARG A 1 71 ? 3.481 11.540 -23.393 1.00 67.50 71 ARG A CA 1
ATOM 564 C C . ARG A 1 71 ? 2.628 11.960 -24.585 1.00 67.50 71 ARG A C 1
ATOM 566 O O . ARG A 1 71 ? 2.730 11.350 -25.647 1.00 67.50 71 ARG A O 1
ATOM 573 N N . SER A 1 72 ? 1.771 12.960 -24.393 1.00 54.41 72 SER A N 1
ATOM 574 C CA . SER A 1 72 ? 1.022 13.552 -25.500 1.00 54.41 72 SER A CA 1
ATOM 575 C C . SER A 1 72 ? 1.910 14.606 -26.145 1.00 54.41 72 SER A C 1
ATOM 577 O O . SER A 1 72 ? 2.249 15.593 -25.496 1.00 54.41 72 SER A O 1
ATOM 579 N N . LEU A 1 73 ? 2.313 14.380 -27.391 1.00 57.81 73 LEU A N 1
ATOM 580 C CA . LEU A 1 73 ? 2.679 15.470 -28.289 1.00 57.81 73 LEU A CA 1
ATOM 581 C C . LEU A 1 73 ? 1.422 15.818 -29.091 1.00 57.81 73 LEU A C 1
ATOM 583 O O . LEU A 1 73 ? 0.558 14.960 -29.265 1.00 57.81 73 LEU A O 1
ATOM 587 N N . ILE A 1 74 ? 1.304 17.073 -29.523 1.00 56.97 74 ILE A N 1
ATOM 588 C CA . ILE A 1 74 ? 0.077 17.721 -30.032 1.00 56.97 74 ILE A CA 1
ATOM 589 C C . ILE A 1 74 ? -0.651 16.918 -31.140 1.00 56.97 74 ILE A C 1
ATOM 591 O O . ILE A 1 74 ? -1.850 17.093 -31.309 1.00 56.97 74 ILE A O 1
ATOM 595 N N . LEU A 1 75 ? 0.017 15.970 -31.816 1.00 56.94 75 LEU A N 1
ATOM 596 C CA . LEU A 1 75 ? -0.572 15.104 -32.852 1.00 56.94 75 LEU A CA 1
ATOM 597 C C . LEU A 1 75 ? -0.447 13.582 -32.616 1.00 56.94 75 LEU A C 1
ATOM 599 O O . LEU A 1 75 ? -1.125 12.817 -33.292 1.00 56.94 75 LEU A O 1
ATOM 603 N N . PHE A 1 76 ? 0.357 13.110 -31.652 1.00 59.66 76 PHE A N 1
ATOM 604 C CA . PHE A 1 76 ? 0.561 11.669 -31.422 1.00 59.66 76 PHE A CA 1
ATOM 605 C C . PHE A 1 76 ? 0.751 11.336 -29.935 1.00 59.66 76 PHE A C 1
ATOM 607 O O . PHE A 1 76 ? 1.555 11.949 -29.224 1.00 59.66 76 PHE A O 1
ATOM 614 N N . LYS A 1 77 ? 0.036 10.309 -29.455 1.00 68.00 77 LYS A N 1
ATOM 615 C CA . LYS A 1 77 ? 0.238 9.733 -28.116 1.00 68.00 77 LYS A CA 1
ATOM 616 C C . LYS A 1 77 ? 1.335 8.676 -28.185 1.00 68.00 77 LYS A C 1
ATOM 618 O O . LYS A 1 77 ? 1.079 7.542 -28.576 1.00 68.00 77 LYS A O 1
ATOM 623 N N . ILE A 1 78 ? 2.543 9.026 -27.749 1.00 75.69 78 ILE A N 1
ATOM 624 C CA . ILE A 1 78 ? 3.626 8.047 -27.610 1.00 75.69 78 ILE A CA 1
ATOM 625 C C . ILE A 1 78 ? 3.440 7.327 -26.275 1.00 75.69 78 ILE A C 1
ATOM 627 O O . ILE A 1 78 ? 3.544 7.950 -25.213 1.00 75.69 78 ILE A O 1
ATOM 631 N N . ARG A 1 79 ? 3.165 6.022 -26.330 1.00 81.75 79 ARG A N 1
ATOM 632 C CA . ARG A 1 79 ? 3.115 5.122 -25.170 1.00 81.75 79 ARG A CA 1
ATOM 633 C C . ARG A 1 79 ? 4.493 4.501 -24.966 1.00 81.75 79 ARG A C 1
ATOM 635 O O . ARG A 1 79 ? 5.131 4.088 -25.930 1.00 81.75 79 ARG A O 1
ATOM 642 N N . LYS A 1 80 ? 4.983 4.500 -23.728 1.00 84.81 80 LYS A N 1
ATOM 643 C CA . LYS A 1 80 ? 6.259 3.877 -23.361 1.00 84.81 80 LYS A CA 1
ATOM 644 C C . LYS A 1 80 ? 6.080 3.023 -22.123 1.00 84.81 80 LYS A C 1
ATOM 646 O O . LYS A 1 80 ? 5.526 3.502 -21.133 1.00 84.81 80 LYS A O 1
ATOM 651 N N . ASP A 1 81 ? 6.631 1.822 -22.165 1.00 88.88 81 ASP A N 1
ATOM 652 C CA . ASP A 1 81 ? 6.632 0.916 -21.027 1.00 88.88 81 ASP A CA 1
ATOM 653 C C . ASP A 1 81 ? 7.822 1.172 -20.111 1.00 88.88 81 ASP A C 1
ATOM 655 O O . ASP A 1 81 ? 8.939 1.465 -20.544 1.00 88.88 81 ASP A O 1
ATOM 659 N N . TYR A 1 82 ? 7.569 1.049 -18.814 1.00 90.06 82 TYR A N 1
ATOM 660 C CA . TYR A 1 82 ? 8.570 1.133 -17.766 1.00 90.06 82 TYR A CA 1
ATOM 661 C C . TYR A 1 82 ? 8.425 -0.061 -16.827 1.00 90.06 82 TYR A C 1
ATOM 663 O O . TYR A 1 82 ? 7.321 -0.419 -16.415 1.00 90.06 82 TYR A O 1
ATOM 671 N N . LEU A 1 83 ? 9.558 -0.629 -16.425 1.00 92.19 83 LEU A N 1
ATOM 672 C CA . LEU A 1 83 ? 9.641 -1.388 -15.188 1.00 92.19 83 LEU A CA 1
ATOM 673 C C . LEU A 1 83 ? 9.454 -0.410 -14.030 1.00 92.19 83 LEU A C 1
ATOM 675 O O . LEU A 1 83 ? 10.064 0.664 -14.004 1.00 92.19 83 LEU A O 1
ATOM 679 N N . ARG A 1 84 ? 8.609 -0.782 -13.076 1.00 92.88 84 ARG A N 1
ATOM 680 C CA . ARG A 1 84 ? 8.309 -0.006 -11.877 1.00 92.88 84 ARG A CA 1
ATOM 681 C C . ARG A 1 84 ? 8.674 -0.830 -10.653 1.00 92.88 84 ARG A C 1
ATOM 683 O O . ARG A 1 84 ? 8.274 -1.981 -10.551 1.00 92.88 84 ARG A O 1
ATOM 690 N N . GLN A 1 85 ? 9.402 -0.224 -9.733 1.00 94.06 85 GLN A N 1
ATOM 691 C CA . GLN A 1 85 ? 9.547 -0.695 -8.366 1.00 94.06 85 GLN A CA 1
ATOM 692 C C . GLN A 1 85 ? 8.624 0.131 -7.481 1.00 94.06 85 GLN A C 1
ATOM 694 O O . GLN A 1 85 ? 8.718 1.361 -7.480 1.00 94.06 85 GLN A O 1
ATOM 699 N N . THR A 1 86 ? 7.756 -0.551 -6.744 1.00 93.69 86 THR A N 1
ATOM 700 C CA . THR A 1 86 ? 6.857 0.054 -5.762 1.00 93.69 86 THR A CA 1
ATOM 701 C C . THR A 1 86 ? 7.225 -0.455 -4.377 1.00 93.69 86 THR A C 1
ATOM 703 O O . THR A 1 86 ? 7.447 -1.650 -4.200 1.00 93.69 86 THR A O 1
ATOM 706 N N . ARG A 1 87 ? 7.281 0.435 -3.390 1.00 95.06 87 ARG A N 1
ATOM 707 C CA . ARG A 1 87 ? 7.411 0.062 -1.980 1.00 95.06 87 ARG A CA 1
ATOM 708 C C . ARG A 1 87 ? 6.343 0.770 -1.172 1.00 95.06 87 ARG A C 1
ATOM 710 O O . ARG A 1 87 ? 6.274 1.995 -1.209 1.00 95.06 87 ARG A O 1
ATOM 717 N N . PHE A 1 88 ? 5.545 0.003 -0.446 1.00 94.88 88 PHE A N 1
ATOM 718 C CA . PHE A 1 88 ? 4.450 0.510 0.366 1.00 94.88 88 PHE A CA 1
ATOM 719 C C . PHE A 1 88 ? 4.902 0.749 1.802 1.00 94.88 88 PHE A C 1
ATOM 721 O O . PHE A 1 88 ? 5.675 -0.026 2.364 1.00 94.88 88 PHE A O 1
ATOM 728 N N . ARG A 1 89 ? 4.387 1.823 2.388 1.00 95.00 89 ARG A N 1
ATOM 729 C CA . ARG A 1 89 ? 4.507 2.182 3.795 1.00 95.00 89 ARG A CA 1
ATOM 730 C C . ARG A 1 89 ? 3.114 2.440 4.326 1.00 95.00 89 ARG A C 1
ATOM 732 O O . ARG A 1 89 ? 2.382 3.239 3.747 1.00 95.00 89 ARG A O 1
ATOM 739 N N . ILE A 1 90 ? 2.766 1.757 5.402 1.00 94.50 90 ILE A N 1
ATOM 740 C CA . ILE A 1 90 ? 1.484 1.896 6.076 1.00 94.50 90 ILE A CA 1
ATOM 741 C C . ILE A 1 90 ? 1.771 2.364 7.495 1.00 94.50 90 ILE A C 1
ATOM 743 O O . ILE A 1 90 ? 2.573 1.757 8.199 1.00 94.50 90 ILE A O 1
ATOM 747 N N . GLN A 1 91 ? 1.110 3.436 7.903 1.00 94.38 91 GLN A N 1
ATOM 748 C CA . GLN A 1 91 ? 1.176 3.990 9.245 1.00 94.38 91 GLN A CA 1
ATOM 749 C C . GLN A 1 91 ? -0.248 4.136 9.768 1.00 94.38 91 GLN A C 1
ATOM 751 O O . GLN A 1 91 ? -1.071 4.783 9.127 1.00 94.38 91 GLN A O 1
ATOM 756 N N . LEU A 1 92 ? -0.548 3.564 10.932 1.00 92.25 92 LEU A N 1
ATOM 757 C CA . LEU A 1 92 ? -1.827 3.815 11.595 1.00 92.25 92 LEU A CA 1
ATOM 758 C C . LEU A 1 92 ? -1.640 4.864 12.688 1.00 92.25 92 LEU A C 1
ATOM 760 O O . LEU A 1 92 ? -0.662 4.829 13.437 1.00 92.25 92 LEU A O 1
ATOM 764 N N . LYS A 1 93 ? -2.592 5.788 12.799 1.00 89.88 93 LYS A N 1
ATOM 765 C CA . LYS A 1 93 ? -2.667 6.763 13.894 1.00 89.88 93 LYS A CA 1
ATOM 766 C C . LYS A 1 93 ? -3.989 6.587 14.621 1.00 89.88 93 LYS A C 1
ATOM 768 O O . LYS A 1 93 ? -5.052 6.547 14.003 1.00 89.88 93 LYS A O 1
ATOM 773 N N . ARG A 1 94 ? -3.921 6.451 15.944 1.00 89.25 94 ARG A N 1
ATOM 774 C CA . ARG A 1 94 ? -5.114 6.340 16.787 1.00 89.25 94 ARG A CA 1
ATOM 775 C C . ARG A 1 94 ? -5.619 7.731 17.131 1.00 89.25 94 ARG A C 1
ATOM 777 O O . ARG A 1 94 ? -4.883 8.523 17.710 1.00 89.25 94 ARG A O 1
ATOM 784 N N . TRP A 1 95 ? -6.886 7.977 16.838 1.00 86.38 95 TRP A N 1
ATOM 785 C CA . TRP A 1 95 ? -7.618 9.155 17.277 1.00 86.38 95 TRP A CA 1
ATOM 786 C C . TRP A 1 95 ? -8.749 8.734 18.227 1.00 86.38 95 TRP A C 1
ATOM 788 O O . TRP A 1 95 ? -9.176 7.579 18.201 1.00 86.38 95 TRP A O 1
ATOM 798 N N . PRO A 1 96 ? -9.288 9.641 19.063 1.00 81.62 96 PRO A N 1
ATOM 799 C CA . PRO A 1 96 ? -10.314 9.279 20.046 1.00 81.62 96 PRO A CA 1
ATOM 800 C C . PRO A 1 96 ? -11.591 8.653 19.461 1.00 81.62 96 PRO A C 1
ATOM 802 O O . PRO A 1 96 ? -12.307 7.949 20.166 1.00 81.62 96 PRO A O 1
ATOM 805 N N . ARG A 1 97 ? -11.907 8.931 18.188 1.00 80.12 97 ARG A N 1
ATOM 806 C CA . ARG A 1 97 ? -13.139 8.476 17.513 1.00 80.12 97 ARG A CA 1
ATOM 807 C C . ARG A 1 97 ? -12.892 7.659 16.250 1.00 80.12 97 ARG A C 1
ATOM 809 O O . ARG A 1 97 ? -13.839 7.153 15.658 1.00 80.12 97 ARG A O 1
ATOM 816 N N . PHE A 1 98 ? -11.647 7.584 15.800 1.00 80.75 98 PHE A N 1
ATOM 817 C CA . PHE A 1 98 ? -11.306 6.938 14.546 1.00 80.75 98 PHE A CA 1
ATOM 818 C C . PHE A 1 98 ? -9.879 6.424 14.561 1.00 80.75 98 PHE A C 1
ATOM 820 O O . PHE A 1 98 ? -9.041 6.877 15.334 1.00 80.75 98 PHE A O 1
ATOM 827 N N . THR A 1 99 ? -9.598 5.484 13.673 1.00 83.88 99 THR A N 1
ATOM 828 C CA . THR A 1 99 ? -8.220 5.181 13.303 1.00 83.88 99 THR A CA 1
ATOM 829 C C . THR A 1 99 ? -7.981 5.820 11.949 1.00 83.88 99 THR A C 1
ATOM 831 O O . THR A 1 99 ? -8.849 5.808 11.083 1.00 83.88 99 THR A O 1
ATOM 834 N N . GLU A 1 100 ? -6.828 6.432 11.772 1.00 85.50 100 GLU A N 1
ATOM 835 C CA . GLU A 1 100 ? -6.377 6.912 10.476 1.00 85.50 100 GLU A CA 1
ATOM 836 C C . GLU A 1 100 ? -5.390 5.895 9.914 1.00 85.50 100 GLU A C 1
ATOM 838 O O . GLU A 1 100 ? -4.455 5.498 10.610 1.00 85.50 100 GLU A O 1
ATOM 843 N N . ILE A 1 101 ? -5.607 5.462 8.670 1.00 87.81 101 ILE A N 1
ATOM 844 C CA . ILE A 1 101 ? -4.649 4.632 7.934 1.00 87.81 101 ILE A CA 1
ATOM 845 C C . ILE A 1 101 ? -3.976 5.530 6.909 1.00 87.81 101 ILE A C 1
ATOM 847 O O . ILE A 1 101 ? -4.609 6.005 5.974 1.00 87.81 101 ILE A O 1
ATOM 851 N N . GLU A 1 102 ? -2.680 5.729 7.057 1.00 90.12 102 GLU A N 1
ATOM 852 C CA . GLU A 1 102 ? -1.864 6.460 6.107 1.00 90.12 102 GLU A CA 1
ATOM 853 C C . GLU A 1 102 ? -1.084 5.461 5.248 1.00 90.12 102 GLU A C 1
ATOM 855 O O . GLU A 1 102 ? -0.194 4.764 5.734 1.00 90.12 102 GLU A O 1
ATOM 860 N N . ILE A 1 103 ? -1.430 5.381 3.961 1.00 90.75 103 ILE A N 1
ATOM 861 C CA . ILE A 1 103 ? -0.744 4.533 2.981 1.00 90.75 103 ILE A CA 1
ATOM 862 C C . ILE A 1 103 ? 0.055 5.430 2.048 1.00 90.75 103 ILE A C 1
ATOM 864 O O . ILE A 1 103 ? -0.490 6.339 1.428 1.00 90.75 103 ILE A O 1
ATOM 868 N N . ARG A 1 104 ? 1.352 5.156 1.930 1.00 89.38 104 ARG A N 1
ATOM 869 C CA . ARG A 1 104 ? 2.254 5.845 1.008 1.00 89.38 104 ARG A CA 1
ATOM 870 C C . ARG A 1 104 ? 3.000 4.827 0.169 1.00 89.38 104 ARG A C 1
ATOM 872 O O . ARG A 1 104 ? 3.483 3.827 0.697 1.00 89.38 104 ARG A O 1
ATOM 879 N N . ALA A 1 105 ? 3.161 5.105 -1.117 1.00 89.94 105 ALA A N 1
ATOM 880 C CA . ALA A 1 105 ? 4.013 4.301 -1.975 1.00 89.94 105 ALA A CA 1
ATOM 881 C C . ALA A 1 105 ? 5.171 5.122 -2.550 1.00 89.94 105 ALA A C 1
ATOM 883 O O . ALA A 1 105 ? 4.997 6.200 -3.118 1.00 89.94 105 ALA A O 1
ATOM 884 N N . ASP A 1 106 ? 6.378 4.576 -2.421 1.00 91.25 106 ASP A N 1
ATOM 885 C CA . ASP A 1 106 ? 7.552 5.066 -3.128 1.00 91.25 106 ASP A CA 1
ATOM 886 C C . ASP A 1 106 ? 7.637 4.376 -4.492 1.00 91.25 106 ASP A C 1
ATOM 888 O O . ASP A 1 106 ? 7.579 3.147 -4.577 1.00 91.25 106 ASP A O 1
ATOM 892 N N . TYR A 1 107 ? 7.853 5.157 -5.553 1.00 90.94 107 TYR A N 1
ATOM 893 C CA . TYR A 1 107 ? 7.977 4.637 -6.915 1.00 90.94 107 TYR A CA 1
ATOM 894 C C . TYR A 1 107 ? 9.355 4.925 -7.509 1.00 90.94 107 TYR A C 1
ATOM 896 O O . TYR A 1 107 ? 9.869 6.049 -7.454 1.00 90.94 107 TYR A O 1
ATOM 904 N N . ARG A 1 108 ? 9.935 3.914 -8.153 1.00 92.94 108 ARG A N 1
ATOM 905 C CA . ARG A 1 108 ? 11.131 4.047 -8.990 1.00 92.94 108 ARG A CA 1
ATOM 906 C C . ARG A 1 108 ? 10.892 3.375 -10.327 1.00 92.94 108 ARG A C 1
ATOM 908 O O . ARG A 1 108 ? 10.194 2.370 -10.405 1.00 92.94 108 ARG A O 1
ATOM 915 N N . PHE A 1 109 ? 11.484 3.917 -11.381 1.00 92.38 109 PHE A N 1
ATOM 916 C CA . PHE A 1 109 ? 11.224 3.454 -12.735 1.00 92.38 109 PHE A CA 1
ATOM 917 C C . PHE A 1 109 ? 12.504 3.230 -13.524 1.00 92.38 109 PHE A C 1
ATOM 919 O O . PHE A 1 109 ? 13.485 3.962 -13.374 1.00 92.38 109 PHE A O 1
ATOM 926 N N . LYS A 1 110 ? 12.451 2.251 -14.420 1.00 91.88 110 LYS A N 1
ATOM 927 C CA . LYS A 1 110 ? 13.513 1.929 -15.365 1.00 91.88 110 LYS A CA 1
ATOM 928 C C . LYS A 1 110 ? 12.894 1.517 -16.695 1.00 91.88 110 LYS A C 1
ATOM 930 O O . LYS A 1 110 ? 11.824 0.919 -16.726 1.00 91.88 110 LYS A O 1
ATOM 935 N N . ARG A 1 111 ? 13.538 1.863 -17.806 1.00 88.56 111 ARG A N 1
ATOM 936 C CA . ARG A 1 111 ? 13.110 1.393 -19.127 1.00 88.56 111 ARG A CA 1
ATOM 937 C C . ARG A 1 111 ? 13.448 -0.096 -19.282 1.00 88.56 111 ARG A C 1
ATOM 939 O O . ARG A 1 111 ? 14.575 -0.455 -18.944 1.00 88.56 111 ARG A O 1
ATOM 946 N N . PRO A 1 112 ? 12.525 -0.941 -19.773 1.00 86.25 112 PRO A N 1
ATOM 947 C CA . PRO A 1 112 ? 12.800 -2.361 -19.979 1.00 86.25 112 PRO A CA 1
ATOM 948 C C . PRO A 1 112 ? 13.863 -2.585 -21.063 1.00 86.25 112 PRO A C 1
ATOM 950 O O . PRO A 1 112 ? 14.657 -3.506 -20.945 1.00 86.25 112 PRO A O 1
ATOM 953 N N . ASP A 1 113 ? 13.915 -1.702 -22.063 1.00 85.88 113 ASP A N 1
ATOM 954 C CA . ASP A 1 113 ? 14.873 -1.698 -23.176 1.00 85.88 113 ASP A CA 1
ATOM 955 C C . ASP A 1 113 ? 16.163 -0.907 -22.879 1.00 85.88 113 ASP A C 1
ATOM 957 O O . ASP A 1 113 ? 17.001 -0.712 -23.754 1.00 85.88 113 ASP A O 1
ATOM 961 N N . GLY A 1 114 ? 16.325 -0.402 -21.653 1.00 80.00 114 GLY A N 1
ATOM 962 C CA . GLY A 1 114 ? 17.546 0.287 -21.242 1.00 80.00 114 GLY A CA 1
ATOM 963 C C . GLY A 1 114 ? 18.676 -0.687 -20.902 1.00 80.00 114 GLY A C 1
ATOM 964 O O . GLY A 1 114 ? 18.432 -1.844 -20.569 1.00 80.00 114 GLY A O 1
ATOM 965 N N . ALA A 1 115 ? 19.918 -0.195 -20.892 1.00 83.25 115 ALA A N 1
ATOM 966 C CA . ALA A 1 115 ? 21.062 -0.974 -20.419 1.00 83.25 115 ALA A CA 1
ATOM 967 C C . ALA A 1 115 ? 20.804 -1.566 -19.017 1.00 83.25 115 ALA A C 1
ATOM 969 O O . ALA A 1 115 ? 20.203 -0.921 -18.148 1.00 83.25 115 ALA A O 1
ATOM 970 N N . ALA A 1 116 ? 21.309 -2.776 -18.761 1.00 79.31 116 ALA A N 1
ATOM 971 C CA . ALA A 1 116 ? 21.164 -3.436 -17.462 1.00 79.31 116 ALA A CA 1
ATOM 972 C C . ALA A 1 116 ? 21.736 -2.590 -16.307 1.00 79.31 116 ALA A C 1
ATOM 974 O O . ALA A 1 116 ? 21.168 -2.582 -15.217 1.00 79.31 116 ALA A O 1
ATOM 975 N N . SER A 1 117 ? 22.761 -1.777 -16.567 1.00 85.62 117 SER A N 1
ATOM 976 C CA . SER A 1 117 ? 23.356 -0.827 -15.618 1.00 85.62 117 SER A CA 1
ATOM 977 C C . SER A 1 117 ? 22.580 0.487 -15.453 1.00 85.62 117 SER A C 1
ATOM 979 O O . SER A 1 117 ? 22.905 1.281 -14.572 1.00 85.62 117 SER A O 1
ATOM 981 N N . ALA A 1 118 ? 21.547 0.748 -16.264 1.00 86.19 118 ALA A N 1
ATOM 982 C CA . ALA A 1 118 ? 20.816 2.007 -16.188 1.00 86.19 118 ALA A CA 1
ATOM 983 C C . ALA A 1 118 ? 20.159 2.171 -14.800 1.00 86.19 118 ALA A C 1
ATOM 985 O O . ALA A 1 118 ? 19.492 1.238 -14.325 1.00 86.19 118 ALA A O 1
ATOM 986 N N . PRO A 1 119 ? 20.319 3.342 -14.153 1.00 89.31 119 PRO A N 1
ATOM 987 C CA . PRO A 1 119 ? 19.854 3.551 -12.793 1.00 89.31 119 PRO A CA 1
ATOM 988 C C . PRO A 1 119 ? 18.332 3.663 -12.731 1.00 89.31 119 PRO A C 1
ATOM 990 O O . PRO A 1 119 ? 17.675 4.171 -13.645 1.00 89.31 119 PRO A O 1
ATOM 993 N N . TRP A 1 120 ? 17.779 3.243 -11.597 1.00 92.12 120 TRP A N 1
ATOM 994 C CA . TRP A 1 120 ? 16.390 3.496 -11.236 1.00 92.12 120 TRP A CA 1
ATOM 995 C C . TRP A 1 120 ? 16.160 4.996 -11.028 1.00 92.12 120 TRP A C 1
ATOM 997 O O . TRP A 1 120 ? 16.842 5.631 -10.225 1.00 92.12 120 TRP A O 1
ATOM 1007 N N . ARG A 1 121 ? 15.184 5.574 -11.731 1.00 90.44 121 ARG A N 1
ATOM 1008 C CA . ARG A 1 121 ? 14.873 7.010 -11.663 1.00 90.44 121 ARG A CA 1
ATOM 1009 C C . ARG A 1 121 ? 13.580 7.255 -10.895 1.00 90.44 121 ARG A C 1
ATOM 1011 O O . ARG A 1 121 ? 12.587 6.556 -11.101 1.00 90.44 121 ARG A O 1
ATOM 1018 N N . LYS A 1 122 ? 13.564 8.294 -10.055 1.00 86.88 122 LYS A N 1
ATOM 1019 C CA . LYS A 1 122 ? 12.317 8.852 -9.516 1.00 86.88 122 LYS A CA 1
ATOM 1020 C C . LYS A 1 122 ? 11.645 9.659 -10.623 1.00 86.88 122 LYS A C 1
ATOM 1022 O O . LYS A 1 122 ? 12.255 10.552 -11.202 1.00 86.88 122 LYS A O 1
ATOM 1027 N N . MET A 1 123 ? 10.401 9.328 -10.938 1.00 83.44 123 MET A N 1
ATOM 1028 C CA . MET A 1 123 ? 9.587 10.090 -11.882 1.00 83.44 123 MET A CA 1
ATOM 1029 C C . MET A 1 123 ? 8.325 10.569 -11.178 1.00 83.44 123 MET A C 1
ATOM 1031 O O . MET A 1 123 ? 7.856 9.902 -10.259 1.00 83.44 123 MET A O 1
ATOM 1035 N N . LYS A 1 124 ? 7.738 11.678 -11.649 1.00 82.50 124 LYS A N 1
ATOM 1036 C CA . LYS A 1 124 ? 6.439 12.141 -11.145 1.00 82.50 124 LYS A CA 1
ATOM 1037 C C . LYS A 1 124 ? 5.412 11.000 -11.272 1.00 82.50 124 LYS A C 1
ATOM 1039 O O . LYS A 1 124 ? 5.278 10.461 -12.382 1.00 82.50 124 LYS A O 1
ATOM 1044 N N . PRO A 1 125 ? 4.748 10.584 -10.182 1.00 79.56 125 PRO A N 1
ATOM 1045 C CA . PRO A 1 125 ? 3.687 9.586 -10.240 1.00 79.56 125 PRO A CA 1
ATOM 1046 C C . PRO A 1 125 ? 2.509 10.084 -11.086 1.00 79.56 125 PRO A C 1
ATOM 1048 O O . PRO A 1 125 ? 2.249 11.288 -11.164 1.00 79.56 125 PRO A O 1
ATOM 1051 N N . LYS A 1 126 ? 1.816 9.162 -11.752 1.00 80.19 126 LYS A N 1
ATOM 1052 C CA . LYS A 1 126 ? 0.538 9.422 -12.427 1.00 80.19 126 LYS A CA 1
ATOM 1053 C C . LYS A 1 126 ? -0.611 8.885 -11.576 1.00 80.19 126 LYS A C 1
ATOM 1055 O O . LYS A 1 126 ? -0.394 8.097 -10.666 1.00 80.19 126 LYS A O 1
ATOM 1060 N N . PHE A 1 127 ? -1.845 9.243 -11.923 1.00 75.38 127 PHE A N 1
ATOM 1061 C CA . PHE A 1 127 ? -3.049 8.718 -11.266 1.00 75.38 127 PHE A CA 1
ATOM 1062 C C . PHE A 1 127 ? -3.064 7.177 -11.145 1.00 75.38 127 PHE A C 1
ATOM 1064 O O . PHE A 1 127 ? -3.418 6.645 -10.102 1.00 75.38 127 PHE A O 1
ATOM 1071 N N . GLN A 1 128 ? -2.603 6.463 -12.178 1.00 77.44 128 GLN A N 1
ATOM 1072 C CA . GLN A 1 128 ? -2.489 4.994 -12.185 1.00 77.44 128 GLN A CA 1
ATOM 1073 C C . GLN A 1 128 ? -1.460 4.431 -11.191 1.00 77.44 128 GLN A C 1
ATOM 1075 O O . GLN A 1 128 ? -1.487 3.244 -10.881 1.00 77.44 128 GLN A O 1
ATOM 1080 N N . ASP A 1 129 ? -0.504 5.242 -10.738 1.00 79.44 129 ASP A N 1
ATOM 1081 C CA . ASP A 1 129 ? 0.410 4.828 -9.677 1.00 79.44 129 ASP A CA 1
ATOM 1082 C C . ASP A 1 129 ? -0.348 4.888 -8.335 1.00 79.44 129 ASP A C 1
ATOM 1084 O O . ASP A 1 129 ? -0.429 3.882 -7.637 1.00 79.44 129 ASP A O 1
ATOM 1088 N N . TYR A 1 130 ? -1.054 5.995 -8.064 1.00 78.44 130 TYR A N 1
ATOM 1089 C CA . TYR A 1 130 ? -1.865 6.178 -6.848 1.00 78.44 130 TYR A CA 1
ATOM 1090 C C . TYR A 1 130 ? -3.048 5.211 -6.708 1.00 78.44 130 TYR A C 1
ATOM 1092 O O . TYR A 1 130 ? -3.510 4.965 -5.594 1.00 78.44 130 TYR A O 1
ATOM 1100 N N . SER A 1 131 ? -3.547 4.624 -7.802 1.00 83.81 131 SER A N 1
ATOM 1101 C CA . SER A 1 131 ? -4.611 3.618 -7.699 1.00 83.81 131 SER A CA 1
ATOM 1102 C C . SER A 1 131 ? -4.175 2.400 -6.879 1.00 83.81 131 SER A C 1
ATOM 1104 O O . SER A 1 131 ? -5.016 1.801 -6.221 1.00 83.81 131 SER A O 1
ATOM 1106 N N . GLN A 1 132 ? -2.874 2.082 -6.838 1.00 85.62 132 GLN A N 1
ATOM 1107 C CA . GLN A 1 132 ? -2.359 0.965 -6.042 1.00 85.62 132 GLN A CA 1
ATOM 1108 C C . GLN A 1 132 ? -2.513 1.187 -4.534 1.00 85.62 132 GLN A C 1
ATOM 1110 O O . GLN A 1 132 ? -2.796 0.237 -3.811 1.00 85.62 132 GLN A O 1
ATOM 1115 N N . GLU A 1 133 ? -2.349 2.424 -4.060 1.00 87.38 133 GLU A N 1
ATOM 1116 C CA . GLU A 1 133 ? -2.544 2.777 -2.646 1.00 87.38 133 GLU A CA 1
ATOM 1117 C C . GLU A 1 133 ? -4.014 2.598 -2.251 1.00 87.38 133 GLU A C 1
ATOM 1119 O O . GLU A 1 133 ? -4.318 2.008 -1.216 1.00 87.38 133 GLU A O 1
ATOM 1124 N N . ARG A 1 134 ? -4.934 3.021 -3.128 1.00 85.38 134 ARG A N 1
ATOM 1125 C CA . ARG A 1 134 ? -6.377 2.817 -2.944 1.00 85.38 134 ARG A CA 1
ATOM 1126 C C . ARG A 1 134 ? -6.765 1.339 -2.979 1.00 85.38 134 ARG A C 1
ATOM 1128 O O . ARG A 1 134 ? -7.581 0.900 -2.173 1.00 85.38 134 ARG A O 1
ATOM 1135 N N . ASP A 1 135 ? -6.207 0.572 -3.909 1.00 89.12 135 ASP A N 1
ATOM 1136 C CA . ASP A 1 135 ? -6.479 -0.864 -4.000 1.00 89.12 135 ASP A CA 1
ATOM 1137 C C . ASP A 1 135 ? -5.951 -1.593 -2.758 1.00 89.12 135 ASP A C 1
ATOM 1139 O O . ASP A 1 135 ? -6.615 -2.489 -2.239 1.00 89.12 135 ASP A O 1
ATOM 1143 N N . LEU A 1 136 ? -4.792 -1.173 -2.238 1.00 90.12 136 LEU A N 1
ATOM 1144 C CA . LEU A 1 136 ? -4.244 -1.688 -0.988 1.00 90.12 136 LEU A CA 1
ATOM 1145 C C . LEU A 1 136 ? -5.163 -1.362 0.193 1.00 90.12 136 LEU A C 1
ATOM 1147 O O . LEU A 1 136 ? -5.495 -2.264 0.953 1.00 90.12 136 LEU A O 1
ATOM 1151 N N . PHE A 1 137 ? -5.643 -0.121 0.298 1.00 89.00 137 PHE A N 1
ATOM 1152 C CA . PHE A 1 137 ? -6.620 0.274 1.314 1.00 89.00 137 PHE A CA 1
ATOM 1153 C C . PHE A 1 137 ? -7.863 -0.626 1.301 1.00 89.00 137 PHE A C 1
ATOM 1155 O O . PHE A 1 137 ? -8.208 -1.214 2.323 1.00 89.00 137 PHE A O 1
ATOM 1162 N N . ARG A 1 138 ? -8.480 -0.827 0.130 1.00 89.81 138 ARG A N 1
ATOM 1163 C CA . ARG A 1 138 ? -9.662 -1.697 -0.015 1.00 89.81 138 ARG A CA 1
ATOM 1164 C C . ARG A 1 138 ? -9.388 -3.139 0.401 1.00 89.81 138 ARG A C 1
ATOM 1166 O O . ARG A 1 138 ? -10.229 -3.757 1.046 1.00 89.81 138 ARG A O 1
ATOM 1173 N N . LYS A 1 139 ? -8.210 -3.675 0.066 1.00 92.69 139 LYS A N 1
ATOM 1174 C CA . LYS A 1 139 ? -7.800 -5.016 0.510 1.00 92.69 139 LYS A CA 1
ATOM 1175 C C . LYS A 1 139 ? -7.687 -5.103 2.029 1.00 92.69 139 LYS A C 1
ATOM 1177 O O . LYS A 1 139 ? -8.100 -6.109 2.591 1.00 92.69 139 LYS A O 1
ATOM 1182 N N . ILE A 1 140 ? -7.163 -4.065 2.687 1.00 92.50 140 ILE A N 1
ATOM 1183 C CA . ILE A 1 140 ? -7.073 -4.018 4.155 1.00 92.50 140 ILE A CA 1
ATOM 1184 C C . ILE A 1 140 ? -8.472 -4.075 4.763 1.00 92.50 140 ILE A C 1
ATOM 1186 O O . ILE A 1 140 ? -8.706 -4.901 5.639 1.00 92.50 140 ILE A O 1
ATOM 1190 N N . LEU A 1 141 ? -9.416 -3.271 4.266 1.00 90.38 141 LEU A N 1
ATOM 1191 C CA . LEU A 1 141 ? -10.794 -3.286 4.769 1.00 90.38 141 LEU A CA 1
ATOM 1192 C C . LEU A 1 141 ? -11.478 -4.635 4.553 1.00 90.38 141 LEU A C 1
ATOM 1194 O O . LEU A 1 141 ? -12.036 -5.198 5.493 1.00 90.38 141 LEU A O 1
ATOM 1198 N N . ALA A 1 142 ? -11.358 -5.196 3.349 1.00 91.38 142 ALA A N 1
ATOM 1199 C CA . ALA A 1 142 ? -11.893 -6.518 3.047 1.00 91.38 142 ALA A CA 1
ATOM 1200 C C . ALA A 1 142 ? -11.297 -7.597 3.968 1.00 91.38 142 ALA A C 1
ATOM 1202 O O . ALA A 1 142 ? -12.015 -8.483 4.429 1.00 91.38 142 ALA A O 1
ATOM 1203 N N . GLN A 1 143 ? -10.001 -7.503 4.287 1.00 93.88 143 GLN A N 1
ATOM 1204 C CA . GLN A 1 143 ? -9.341 -8.426 5.207 1.00 93.88 143 GLN A CA 1
ATOM 1205 C C . GLN A 1 143 ? -9.821 -8.248 6.656 1.00 93.88 143 GLN A C 1
ATOM 1207 O O . GLN A 1 143 ? -9.993 -9.242 7.360 1.00 93.88 143 GLN A O 1
ATOM 1212 N N . VAL A 1 144 ? -10.078 -7.012 7.105 1.00 91.88 144 VAL A N 1
ATOM 1213 C CA . VAL A 1 144 ? -10.690 -6.747 8.421 1.00 91.88 144 VAL A CA 1
ATOM 1214 C C . VAL A 1 144 ? -12.061 -7.416 8.510 1.00 91.88 144 VAL A C 1
ATOM 1216 O O . VAL A 1 144 ? -12.337 -8.131 9.474 1.00 91.88 144 VAL A O 1
ATOM 1219 N N . GLU A 1 145 ? -12.912 -7.232 7.498 1.00 90.56 145 GLU A N 1
ATOM 1220 C CA . GLU A 1 145 ? -14.227 -7.877 7.461 1.00 90.56 145 GLU A CA 1
ATOM 1221 C C . GLU A 1 145 ? -14.128 -9.403 7.429 1.00 90.56 145 GLU A C 1
ATOM 1223 O O . GLU A 1 145 ? -14.856 -10.081 8.157 1.00 90.56 145 GLU A O 1
ATOM 1228 N N . PHE A 1 146 ? -13.217 -9.946 6.618 1.00 91.12 146 PHE A N 1
ATOM 1229 C CA . PHE A 1 146 ? -12.979 -11.383 6.532 1.00 91.12 146 PHE A CA 1
ATOM 1230 C C . PHE A 1 146 ? -12.603 -11.969 7.898 1.00 91.12 146 PHE A C 1
ATOM 1232 O O . PHE A 1 146 ? -13.279 -12.882 8.370 1.00 91.12 146 PHE A O 1
ATOM 1239 N N . ASN A 1 147 ? -11.610 -11.381 8.578 1.00 89.50 147 ASN A N 1
ATOM 1240 C CA . ASN A 1 147 ? -11.141 -11.836 9.892 1.00 89.50 147 ASN A CA 1
ATOM 1241 C C . ASN A 1 147 ? -12.257 -11.834 10.953 1.00 89.50 147 ASN A C 1
ATOM 1243 O O . ASN A 1 147 ? -12.280 -12.666 11.864 1.00 89.50 147 ASN A O 1
ATOM 1247 N N . ARG A 1 148 ? -13.206 -10.899 10.844 1.00 87.00 148 ARG A N 1
ATOM 1248 C CA . ARG A 1 148 ? -14.359 -10.809 11.751 1.00 87.00 148 ARG A CA 1
ATOM 1249 C C . ARG A 1 148 ? -15.377 -11.906 11.491 1.00 87.00 148 ARG A C 1
ATOM 1251 O O . ARG A 1 148 ? -15.830 -12.543 12.439 1.00 87.00 148 ARG A O 1
ATOM 1258 N N . ARG A 1 149 ? -15.701 -12.161 10.220 1.00 87.19 149 ARG A N 1
ATOM 1259 C CA . ARG A 1 149 ? -16.624 -13.239 9.828 1.00 87.19 149 ARG A CA 1
ATOM 1260 C C . ARG A 1 149 ? -16.079 -14.608 10.234 1.00 87.19 149 ARG A C 1
ATOM 1262 O O . ARG A 1 149 ? -16.833 -15.426 10.754 1.00 87.19 149 ARG A O 1
ATOM 1269 N N . THR A 1 150 ? -14.777 -14.843 10.069 1.00 85.38 150 THR A N 1
ATOM 1270 C CA . THR A 1 150 ? -14.132 -16.098 10.494 1.00 85.38 150 THR A CA 1
ATOM 1271 C C . THR A 1 150 ? -14.119 -16.253 12.013 1.00 85.38 150 THR A C 1
ATOM 1273 O O . THR A 1 150 ? 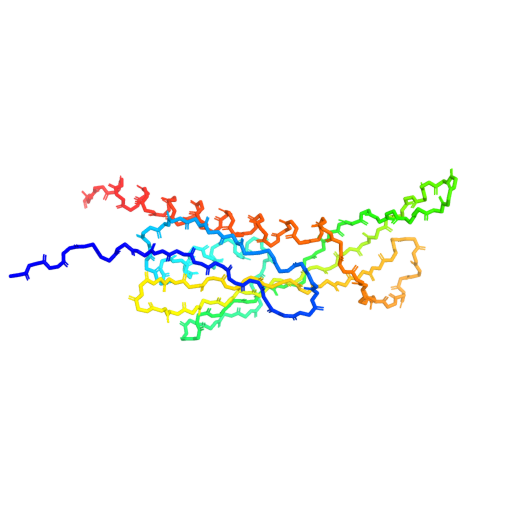-14.390 -17.333 12.519 1.00 85.38 150 THR A O 1
ATOM 1276 N N . SER A 1 151 ? -13.890 -15.171 12.762 1.00 79.50 151 SER A N 1
ATOM 1277 C CA . SER A 1 151 ? -13.912 -15.215 14.234 1.00 79.50 151 SER A CA 1
ATOM 1278 C C . SER A 1 151 ? -15.310 -15.487 14.808 1.00 79.50 151 SER A C 1
ATOM 1280 O O . SER A 1 151 ? -15.430 -16.067 15.880 1.00 79.50 151 SER A O 1
ATOM 1282 N N . GLN A 1 152 ? -16.373 -15.090 14.102 1.00 70.50 152 GLN A N 1
ATOM 1283 C CA . GLN A 1 152 ? -17.763 -15.347 14.505 1.00 70.50 152 GLN A CA 1
ATOM 1284 C C . GLN A 1 152 ? -18.272 -16.743 14.115 1.00 70.50 152 GLN A C 1
ATOM 1286 O O . GLN A 1 152 ? -19.226 -17.227 14.715 1.00 70.50 152 GLN A O 1
ATOM 1291 N N . SER A 1 153 ? -17.660 -17.379 13.113 1.00 66.19 153 SER A N 1
ATOM 1292 C CA . SER A 1 153 ? -18.076 -18.684 12.575 1.00 66.19 153 SER A CA 1
ATOM 1293 C C . SER A 1 153 ? -17.305 -19.872 13.152 1.00 66.19 153 SER A C 1
ATOM 1295 O O . SER A 1 153 ? -17.579 -21.001 12.756 1.00 66.19 153 SER A O 1
ATOM 1297 N N . SER A 1 154 ? -16.409 -19.641 14.117 1.00 52.25 154 SER A N 1
ATOM 1298 C CA . SER A 1 154 ? -15.795 -20.684 14.946 1.00 52.25 154 SER A CA 1
ATOM 1299 C C . SER A 1 154 ? -16.542 -20.813 16.283 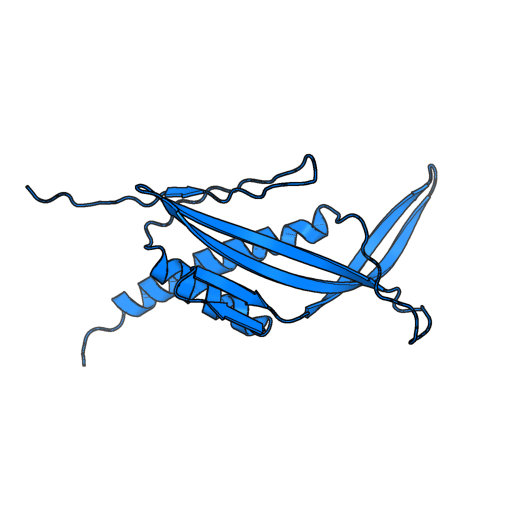1.00 52.25 154 SER A C 1
ATOM 1301 O O . SER A 1 154 ? -16.110 -20.221 17.276 1.00 52.25 154 SER A O 1
ATOM 1303 N N . PRO A 1 155 ? -17.669 -21.548 16.360 1.00 50.03 155 PRO A N 1
ATOM 1304 C CA . PRO A 1 155 ? -18.162 -22.029 17.639 1.00 50.03 155 PRO A CA 1
ATOM 1305 C C . PRO A 1 155 ? -17.128 -23.002 18.214 1.00 50.03 155 PRO A C 1
ATOM 1307 O O . PRO A 1 155 ? -16.576 -23.839 17.502 1.00 50.03 155 PRO A O 1
ATOM 1310 N N . GLN A 1 156 ? -16.839 -22.826 19.499 1.00 46.19 156 GLN A N 1
ATOM 1311 C CA . GLN A 1 156 ? -15.951 -23.670 20.291 1.00 46.19 156 GLN A CA 1
ATOM 1312 C C . GLN A 1 156 ? -16.288 -25.155 20.077 1.00 46.19 156 GLN A C 1
ATOM 1314 O O . GLN A 1 156 ? -17.447 -25.544 20.232 1.00 46.19 156 GLN A O 1
ATOM 1319 N N . ALA A 1 157 ? -15.277 -25.943 19.709 1.00 40.53 157 ALA A N 1
ATOM 1320 C CA . ALA A 1 157 ? -15.279 -27.393 19.877 1.00 40.53 157 ALA A CA 1
ATOM 1321 C C . ALA A 1 157 ? -14.759 -27.732 21.277 1.00 40.53 157 ALA A C 1
ATOM 1323 O O . ALA A 1 157 ? -13.835 -27.014 21.733 1.00 40.53 157 ALA A O 1
#